Protein AF-A0A5F9CY12-F1 (afdb_monomer_lite)

InterPro domains:
  IPR008794 Proline racemase family [PF05544] (41-135)
  IPR008794 Proline racemase family [PTHR33442] (18-135)

pLDDT: mean 72.3, std 21.11, range [21.38, 96.19]

Foldseek 3Di:
DDDDDDDDDDDDDPDPCPPDPLLAADDLPSVCVVWPAQVPDVCVVVDFFDDPPDPVPRGDFWDWDWPPPLADDQDATETWTAGHGRDTDQFLDPVVQVVSQLVSVVVVRADAVGKHWYAYSNHRHIKIWGQPDWDVPDPSTGDDIDIDD

Sequence (149 aa):
SRMAPWRGSKHLSQSIGLGLDTCTPYQSAEVRTLTPPANADPVKQQFKIHHPDSEDLAFLYGTILTDGKDAYTEDPTTNLCVFADEQVDRSPTGSGVTARVALQYHKGLLGLNQTRAFRSSATGSVFTGSAVRVSDAFSSGLQMCCLGG

Structure (mmCIF, N/CA/C/O backbone):
data_AF-A0A5F9CY12-F1
#
_entry.id   AF-A0A5F9CY12-F1
#
loop_
_atom_site.group_PDB
_atom_site.id
_atom_site.type_symbol
_atom_site.label_atom_id
_atom_site.label_alt_id
_atom_site.label_comp_id
_atom_site.label_asym_id
_atom_site.label_entity_id
_atom_site.label_seq_id
_atom_site.pdbx_PDB_ins_code
_atom_site.Cartn_x
_atom_site.Cartn_y
_atom_site.Cartn_z
_atom_site.occupancy
_atom_site.B_iso_or_equiv
_atom_site.auth_seq_id
_atom_site.auth_comp_id
_atom_site.auth_asym_id
_atom_site.auth_atom_id
_atom_site.pdbx_PDB_model_num
ATOM 1 N N . SER A 1 1 ? 23.747 27.668 -29.664 1.00 39.00 1 SER A N 1
ATOM 2 C CA . SER A 1 1 ? 22.944 27.118 -28.554 1.00 39.00 1 SER A CA 1
ATOM 3 C C . SER A 1 1 ? 21.471 27.332 -28.863 1.00 39.00 1 SER A C 1
ATOM 5 O O . SER A 1 1 ? 21.132 28.445 -29.242 1.00 39.00 1 SER A O 1
ATOM 7 N N . ARG A 1 2 ? 20.654 26.282 -28.668 1.00 36.06 2 ARG A N 1
ATOM 8 C CA . ARG A 1 2 ? 19.174 26.199 -28.720 1.00 36.06 2 ARG A CA 1
ATOM 9 C C . ARG A 1 2 ? 18.453 26.102 -30.076 1.00 36.06 2 ARG A C 1
ATOM 11 O O . ARG A 1 2 ? 18.347 27.082 -30.797 1.00 36.06 2 ARG A O 1
ATOM 18 N N . MET A 1 3 ? 17.827 24.939 -30.287 1.00 21.38 3 MET A N 1
ATOM 19 C CA . MET A 1 3 ? 16.422 24.694 -30.694 1.00 21.38 3 MET A CA 1
ATOM 20 C C . MET A 1 3 ? 16.201 23.163 -30.629 1.00 21.38 3 MET A C 1
ATOM 22 O O . MET A 1 3 ? 17.133 22.432 -30.935 1.00 21.38 3 MET A O 1
ATOM 26 N N . ALA A 1 4 ? 15.081 22.570 -30.204 1.00 23.92 4 ALA A N 1
ATOM 27 C CA . ALA A 1 4 ? 13.715 23.026 -29.924 1.00 23.92 4 ALA A CA 1
ATOM 28 C C . ALA A 1 4 ? 13.016 22.017 -28.967 1.00 23.92 4 ALA A C 1
ATOM 30 O O . ALA A 1 4 ? 13.459 20.870 -28.907 1.00 23.92 4 ALA A O 1
ATOM 31 N N . PRO A 1 5 ? 11.911 22.359 -28.271 1.00 30.47 5 PRO A N 1
ATOM 32 C CA . PRO A 1 5 ? 11.051 21.358 -27.649 1.00 30.47 5 PRO A CA 1
ATOM 33 C C . PRO A 1 5 ? 9.898 20.950 -28.578 1.00 30.47 5 PRO A C 1
ATOM 35 O O . PRO A 1 5 ? 9.177 21.776 -29.140 1.00 30.47 5 PRO A O 1
ATOM 38 N N . TRP A 1 6 ? 9.761 19.636 -28.724 1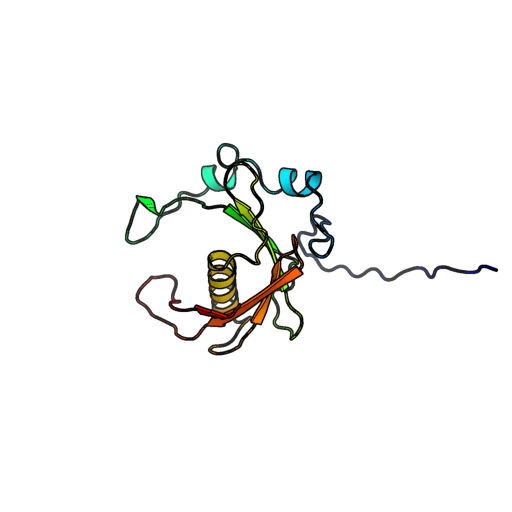.00 24.11 6 TRP A N 1
ATOM 39 C CA . TRP A 1 6 ? 8.773 18.909 -29.512 1.00 24.11 6 TRP A CA 1
ATOM 40 C C . TRP A 1 6 ? 7.367 18.991 -28.890 1.00 24.11 6 TRP A C 1
ATOM 42 O O . TRP A 1 6 ? 7.200 18.883 -27.675 1.00 24.11 6 TRP A O 1
ATOM 52 N N . ARG A 1 7 ? 6.346 19.185 -29.738 1.00 29.41 7 ARG A N 1
ATOM 53 C CA . ARG A 1 7 ? 4.922 19.137 -29.375 1.00 29.41 7 ARG A CA 1
ATOM 54 C C . ARG A 1 7 ? 4.384 17.710 -29.516 1.00 29.41 7 ARG A C 1
ATOM 56 O O . ARG A 1 7 ? 4.371 17.182 -30.618 1.00 29.41 7 ARG A O 1
ATOM 63 N N . GLY A 1 8 ? 3.761 17.232 -28.440 1.00 29.08 8 GLY A N 1
ATOM 64 C CA . GLY A 1 8 ? 2.478 16.530 -28.485 1.00 29.08 8 GLY A CA 1
ATOM 65 C C . GLY A 1 8 ? 2.501 15.004 -28.579 1.00 29.08 8 GLY A C 1
ATOM 66 O O . GLY A 1 8 ? 2.771 14.428 -29.624 1.00 29.08 8 GLY A O 1
ATOM 67 N N . SER A 1 9 ? 1.965 14.358 -27.545 1.00 28.16 9 SER A N 1
ATOM 68 C CA . SER A 1 9 ? 0.917 13.360 -27.765 1.00 28.16 9 SER A CA 1
ATOM 69 C C . SER A 1 9 ? -0.077 13.379 -26.617 1.00 28.16 9 SER A C 1
ATOM 71 O O . SER A 1 9 ? 0.265 13.221 -25.449 1.00 28.16 9 SER A O 1
ATOM 73 N N . LYS A 1 10 ? -1.329 13.634 -26.995 1.00 34.81 10 LYS A N 1
ATOM 74 C CA . LYS A 1 10 ? -2.510 13.436 -26.172 1.00 34.81 10 LYS A CA 1
ATOM 75 C C . LYS A 1 10 ? -2.685 11.927 -26.010 1.00 34.81 10 LYS A C 1
ATOM 77 O O . LYS A 1 10 ? -2.944 11.256 -27.002 1.00 34.81 10 LYS A O 1
ATOM 82 N N . HIS A 1 11 ? -2.607 11.419 -24.788 1.00 27.66 11 HIS A N 1
ATOM 83 C CA . HIS A 1 11 ? -3.256 10.161 -24.446 1.00 27.66 11 HIS A CA 1
ATOM 84 C C . HIS A 1 11 ? -4.257 10.424 -23.331 1.00 27.66 11 HIS A C 1
ATOM 86 O O . HIS A 1 11 ? -3.898 10.717 -22.195 1.00 27.66 11 HIS A O 1
ATOM 92 N N . LEU A 1 12 ? -5.533 10.354 -23.714 1.00 33.41 12 LEU A N 1
ATOM 93 C CA . LEU A 1 12 ? -6.617 10.080 -22.791 1.00 33.41 12 LEU A CA 1
ATOM 94 C C . LEU A 1 12 ? -6.344 8.715 -22.156 1.00 33.41 12 LEU A C 1
ATOM 96 O O . LEU A 1 12 ? -6.411 7.694 -22.834 1.00 33.41 12 LEU A O 1
ATOM 100 N N . SER A 1 13 ? -6.074 8.714 -20.860 1.00 29.61 13 SER A N 1
ATOM 101 C CA . SER A 1 13 ? -6.454 7.611 -19.993 1.00 29.61 13 SER A CA 1
ATOM 102 C C . SER A 1 13 ? -7.291 8.234 -18.890 1.00 29.61 13 SER A C 1
ATOM 104 O O . SER A 1 13 ? -6.825 9.127 -18.183 1.00 29.61 13 SER A O 1
ATOM 106 N N . GLN A 1 14 ? -8.563 7.854 -18.827 1.00 27.31 14 GLN A N 1
ATOM 107 C CA . GLN A 1 14 ? -9.465 8.230 -17.747 1.00 27.31 14 GLN A CA 1
ATOM 108 C C . GLN A 1 14 ? -9.027 7.490 -16.479 1.00 27.31 14 GLN A C 1
ATOM 110 O O . GLN A 1 14 ? -9.590 6.471 -16.101 1.00 27.31 14 GLN A O 1
ATOM 115 N N . SER A 1 15 ? -7.989 7.996 -15.829 1.00 30.34 15 SER A N 1
ATOM 116 C CA . SER A 1 15 ? -7.800 7.846 -14.395 1.00 30.34 15 SER A CA 1
ATOM 117 C C . SER A 1 15 ? -8.425 9.074 -13.738 1.00 30.34 15 SER A C 1
ATOM 119 O O . SER A 1 15 ? -8.470 10.149 -14.339 1.00 30.34 15 SER A O 1
ATOM 121 N N . ILE A 1 16 ? -8.947 8.942 -12.520 1.00 33.41 16 ILE A N 1
ATOM 122 C CA . ILE A 1 16 ? -9.309 10.100 -11.693 1.00 33.41 16 ILE A CA 1
ATOM 123 C C . ILE A 1 16 ? -7.982 10.786 -11.336 1.00 33.41 16 ILE A C 1
ATOM 125 O O . ILE A 1 16 ? -7.363 10.522 -10.311 1.00 33.41 16 ILE A O 1
ATOM 129 N N . GLY A 1 17 ? -7.471 11.561 -12.290 1.00 34.00 17 GLY A N 1
ATOM 130 C CA . GLY A 1 17 ? -6.186 12.224 -12.251 1.00 34.00 17 GLY A CA 1
ATOM 131 C C . GLY A 1 17 ? -6.312 13.474 -11.410 1.00 34.00 17 GLY A C 1
ATOM 132 O O . GLY A 1 17 ? -6.587 14.547 -11.935 1.00 34.00 17 GLY A O 1
ATOM 133 N N . LEU A 1 18 ? -6.073 13.335 -10.108 1.00 42.94 18 LEU A N 1
ATOM 134 C CA . LEU A 1 18 ? -5.893 14.476 -9.211 1.00 42.94 18 LEU A CA 1
ATOM 135 C C . LEU A 1 18 ? -4.565 15.217 -9.456 1.00 42.94 18 LEU A C 1
ATOM 137 O O . LEU A 1 18 ? -4.263 16.166 -8.749 1.00 42.94 18 LEU A O 1
ATOM 141 N N . GLY A 1 19 ? -3.773 14.816 -10.458 1.00 41.16 19 GLY A N 1
ATOM 142 C CA . GLY A 1 19 ? -2.568 15.536 -10.873 1.00 41.16 19 GLY A CA 1
ATOM 143 C C . GLY A 1 19 ? -1.395 15.458 -9.893 1.00 41.16 19 GLY A C 1
ATOM 144 O O . GLY A 1 19 ? -0.379 16.089 -10.161 1.00 41.16 19 GLY A O 1
ATOM 145 N N . LEU A 1 20 ? -1.497 14.681 -8.806 1.00 47.22 20 LEU A N 1
ATOM 146 C CA . LEU A 1 20 ? -0.387 14.496 -7.874 1.00 47.22 20 LEU A CA 1
ATOM 147 C C . LEU A 1 20 ? 0.632 13.507 -8.424 1.00 47.22 20 LEU A C 1
ATOM 149 O O . LEU A 1 20 ? 0.334 12.334 -8.660 1.00 47.22 20 LEU A O 1
ATOM 153 N N . ASP A 1 21 ? 1.867 13.975 -8.532 1.00 51.19 21 ASP A N 1
ATOM 154 C CA . ASP A 1 21 ? 3.016 13.108 -8.710 1.00 51.19 21 ASP A CA 1
ATOM 155 C C . ASP A 1 21 ? 3.479 12.580 -7.344 1.00 51.19 21 ASP A C 1
ATOM 157 O O . ASP A 1 21 ? 4.360 13.146 -6.695 1.00 51.19 21 ASP A O 1
ATOM 161 N N . THR A 1 22 ? 2.902 11.460 -6.900 1.00 52.28 22 THR A N 1
ATOM 162 C CA . THR A 1 22 ? 3.354 10.771 -5.678 1.00 52.28 22 THR A CA 1
ATOM 163 C C . THR A 1 22 ? 4.784 10.223 -5.793 1.00 52.28 22 THR A C 1
ATOM 165 O O . THR A 1 22 ? 5.335 9.765 -4.792 1.00 52.28 22 THR A O 1
ATOM 168 N N . CYS A 1 23 ? 5.400 10.237 -6.984 1.00 48.84 23 CYS A N 1
ATOM 169 C CA . CYS A 1 23 ? 6.809 9.894 -7.175 1.00 48.84 23 CYS A CA 1
ATOM 170 C C . CYS A 1 23 ? 7.756 11.067 -6.854 1.00 48.84 23 CYS A C 1
ATOM 172 O O . CYS A 1 23 ? 8.963 10.839 -6.748 1.00 48.84 23 CYS A O 1
ATOM 174 N N . THR A 1 24 ? 7.245 12.289 -6.650 1.00 52.09 24 THR A N 1
ATOM 175 C CA . THR A 1 24 ? 8.023 13.410 -6.093 1.00 52.09 24 THR A CA 1
ATOM 176 C C . THR A 1 24 ? 7.965 13.424 -4.561 1.00 52.09 24 THR A C 1
ATOM 178 O O . THR A 1 24 ? 6.957 13.014 -3.982 1.00 52.09 24 THR A O 1
ATOM 181 N N . PRO A 1 25 ? 9.036 13.865 -3.868 1.00 51.88 25 PRO A N 1
ATOM 182 C CA . PRO A 1 25 ? 9.029 13.941 -2.412 1.00 51.88 25 PRO A CA 1
ATOM 183 C C . PRO A 1 25 ? 7.932 14.899 -1.930 1.00 51.88 25 PRO A C 1
ATOM 185 O O . PRO A 1 25 ? 7.877 16.050 -2.356 1.00 51.88 25 PRO A O 1
ATOM 188 N N . TYR A 1 26 ? 7.079 14.367 -1.049 1.00 53.28 26 TYR A N 1
ATOM 189 C CA . TYR A 1 26 ? 6.005 15.008 -0.280 1.00 53.28 26 TYR A CA 1
ATOM 190 C C . TYR A 1 26 ? 5.828 16.528 -0.482 1.00 53.28 26 TYR A 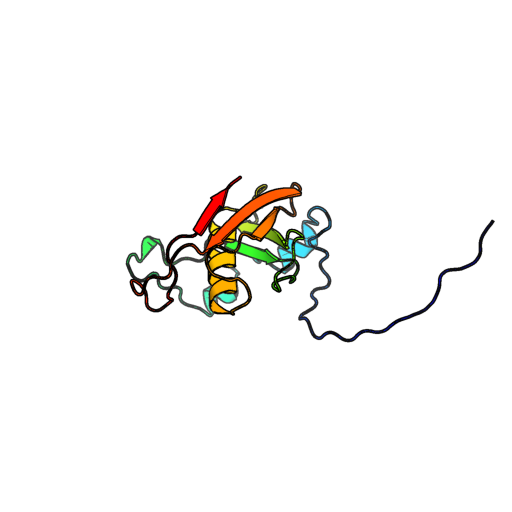C 1
ATOM 192 O O . TYR A 1 26 ? 6.583 17.334 0.067 1.00 53.28 26 TYR A O 1
ATOM 200 N N . GLN A 1 27 ? 4.754 16.920 -1.178 1.00 55.59 27 GLN A N 1
ATOM 201 C CA . GLN A 1 27 ? 4.224 18.286 -1.144 1.00 55.59 27 GLN A CA 1
ATOM 202 C C . GLN A 1 27 ? 3.063 18.369 -0.145 1.00 55.59 27 GLN A C 1
ATOM 204 O O . GLN A 1 27 ? 1.952 17.908 -0.401 1.00 55.59 27 GLN A O 1
ATOM 209 N N . SER A 1 28 ? 3.327 18.965 1.019 1.00 55.59 28 SER A N 1
ATOM 210 C CA . SER A 1 28 ? 2.396 19.007 2.157 1.00 55.59 28 SER A CA 1
ATOM 211 C C . SER A 1 28 ? 1.058 19.690 1.871 1.00 55.59 28 SER A C 1
ATOM 213 O O . SER A 1 28 ? 0.060 19.360 2.506 1.00 55.59 28 SER A O 1
ATOM 215 N N . ALA A 1 29 ? 1.012 20.638 0.934 1.00 54.72 29 ALA A N 1
ATOM 216 C CA . ALA A 1 29 ? -0.200 21.398 0.644 1.00 54.72 29 ALA A CA 1
ATOM 217 C C . ALA A 1 29 ? -1.261 20.566 -0.098 1.00 54.72 29 ALA A C 1
ATOM 219 O O . ALA A 1 29 ? -2.432 20.614 0.267 1.00 54.72 29 ALA A O 1
ATOM 220 N N . GLU A 1 30 ? -0.864 19.773 -1.096 1.00 60.59 30 GLU A N 1
ATOM 221 C CA . GLU A 1 30 ? -1.798 18.992 -1.922 1.00 60.59 30 GLU A CA 1
ATOM 222 C C . GLU A 1 30 ? -2.313 17.748 -1.187 1.00 60.59 30 GLU A C 1
ATOM 224 O O . GLU A 1 30 ? -3.491 17.403 -1.274 1.00 60.59 30 GLU A O 1
ATOM 229 N N . VAL A 1 31 ? -1.456 17.112 -0.381 1.00 62.75 31 VAL A N 1
ATOM 230 C CA . VAL A 1 31 ? -1.818 15.932 0.421 1.00 62.75 31 VAL A CA 1
ATOM 231 C C . VAL A 1 31 ? -2.916 16.254 1.445 1.00 62.75 31 VAL A C 1
ATOM 233 O O . VAL A 1 31 ? -3.810 15.434 1.660 1.00 62.75 31 VAL A O 1
ATOM 236 N N . ARG A 1 32 ? -2.897 17.464 2.021 1.00 60.38 32 ARG A N 1
ATOM 237 C CA . ARG A 1 32 ? -3.912 17.956 2.972 1.00 60.38 32 ARG A CA 1
ATOM 238 C C . ARG A 1 32 ? -5.290 18.127 2.352 1.00 60.38 32 ARG A C 1
ATOM 240 O O . ARG A 1 32 ? -6.293 17.850 2.996 1.00 60.38 32 ARG A O 1
ATOM 247 N N . THR A 1 33 ? -5.355 18.569 1.098 1.00 61.25 33 THR A N 1
ATOM 248 C CA . THR A 1 33 ? -6.636 18.705 0.391 1.00 61.25 33 THR A CA 1
ATOM 249 C C . THR A 1 33 ? -7.284 17.345 0.136 1.00 61.25 33 THR A C 1
ATOM 251 O O . THR A 1 33 ? -8.507 17.240 0.134 1.00 61.25 33 THR A O 1
ATOM 254 N N . LEU A 1 34 ? -6.474 16.302 -0.058 1.00 62.75 34 LEU A N 1
ATOM 255 C CA . LEU A 1 34 ? -6.951 14.950 -0.357 1.00 62.75 34 LEU A CA 1
ATOM 256 C C . LEU A 1 34 ? -7.188 14.089 0.881 1.00 62.75 34 LEU A C 1
ATOM 258 O O . LEU A 1 34 ? -7.958 13.134 0.814 1.00 62.75 34 LEU A O 1
ATOM 262 N N . THR A 1 35 ? -6.534 14.424 1.992 1.00 66.25 35 THR A N 1
ATOM 263 C CA . THR A 1 35 ? -6.672 13.713 3.261 1.00 66.25 35 THR A CA 1
ATOM 264 C C . THR A 1 35 ? -7.177 14.677 4.329 1.00 66.25 35 THR A C 1
ATOM 266 O O . THR A 1 35 ? -6.377 15.188 5.116 1.00 66.25 35 THR A O 1
ATOM 269 N N . PRO A 1 36 ? -8.488 14.985 4.341 1.00 62.88 36 PRO A N 1
ATOM 270 C CA . PRO A 1 36 ? -9.065 15.818 5.385 1.00 62.88 36 PRO A CA 1
ATOM 271 C C . PRO A 1 36 ? -8.818 15.192 6.767 1.00 62.88 36 PRO A C 1
ATOM 273 O O . PRO A 1 36 ? -8.717 13.966 6.883 1.00 62.88 36 PRO A O 1
ATOM 276 N N . PRO A 1 37 ? -8.730 16.014 7.827 1.00 64.31 37 PRO A N 1
ATOM 277 C CA . PRO A 1 37 ? -8.522 15.511 9.176 1.00 64.31 37 PRO A CA 1
ATOM 278 C C . PRO A 1 37 ? -9.631 14.526 9.551 1.00 64.31 37 PRO A C 1
ATOM 280 O O . PRO A 1 37 ? -10.772 14.639 9.100 1.00 64.31 37 PRO A O 1
ATOM 283 N N . ALA A 1 38 ? -9.294 13.554 10.398 1.00 63.34 38 ALA A N 1
ATOM 284 C CA . ALA A 1 38 ? -10.132 12.391 10.682 1.00 63.34 38 ALA A CA 1
ATOM 285 C C . ALA A 1 38 ? -11.580 12.718 11.104 1.00 63.34 38 ALA A C 1
ATOM 287 O O . ALA A 1 38 ? -12.472 11.902 10.889 1.00 63.34 38 ALA A O 1
ATOM 288 N N . ASN A 1 39 ? -11.815 13.882 11.712 1.00 61.00 39 ASN A N 1
ATOM 289 C CA . ASN A 1 39 ? -13.125 14.377 12.145 1.00 61.00 39 ASN A CA 1
ATOM 290 C C . ASN A 1 39 ? -13.949 15.051 11.028 1.00 61.00 39 ASN A C 1
ATOM 292 O O . ASN A 1 39 ? -15.173 15.118 11.130 1.00 61.00 39 ASN A O 1
ATOM 296 N N . ALA A 1 40 ? -13.295 15.545 9.978 1.00 63.69 40 ALA A N 1
ATOM 297 C CA . ALA A 1 40 ? -13.908 16.199 8.826 1.00 63.69 40 ALA A CA 1
ATOM 298 C C . ALA A 1 40 ? -13.923 15.304 7.577 1.00 63.69 40 ALA A C 1
ATOM 300 O O . ALA A 1 40 ? -14.340 15.753 6.511 1.00 63.69 40 ALA A O 1
ATOM 301 N N . ASP A 1 41 ? -13.462 14.058 7.695 1.00 66.38 41 ASP A N 1
ATOM 302 C CA . ASP A 1 41 ? -13.392 13.124 6.582 1.00 66.38 41 ASP A CA 1
ATOM 303 C C . ASP A 1 41 ? -14.804 12.679 6.143 1.00 66.38 41 ASP A C 1
ATOM 305 O O . ASP A 1 41 ? -15.490 11.961 6.888 1.00 66.38 41 ASP A O 1
ATOM 309 N N . PRO A 1 42 ? -15.262 13.075 4.937 1.00 66.31 42 PRO A N 1
ATOM 310 C CA . PRO A 1 42 ? -16.585 12.716 4.440 1.00 66.31 42 PRO A CA 1
ATOM 311 C C . PRO A 1 42 ? -16.745 11.201 4.264 1.00 66.31 42 PRO A C 1
ATOM 313 O O . PRO A 1 42 ? -17.866 10.702 4.351 1.00 66.31 42 PRO A O 1
ATOM 316 N N . VAL A 1 43 ? -15.651 10.449 4.087 1.00 69.69 43 VAL A N 1
ATOM 317 C CA . VAL A 1 43 ? -15.689 8.984 3.991 1.00 69.69 43 VAL A CA 1
ATOM 318 C C . VAL A 1 43 ? -16.128 8.378 5.322 1.00 69.69 43 VAL A C 1
ATOM 320 O O . VAL A 1 43 ? -16.999 7.509 5.334 1.00 69.69 43 VAL A O 1
ATOM 323 N N . LYS A 1 44 ? -15.615 8.875 6.457 1.00 66.56 44 LYS A N 1
ATOM 324 C CA . LYS A 1 44 ? -16.039 8.395 7.785 1.00 66.56 44 LYS A CA 1
ATOM 325 C C . LYS A 1 44 ? -17.498 8.732 8.092 1.00 66.56 44 LYS A C 1
ATOM 327 O O . LYS A 1 44 ? -18.157 7.983 8.805 1.00 66.56 44 LYS A O 1
ATOM 332 N N . GLN A 1 45 ? -18.008 9.845 7.562 1.00 69.31 45 GLN A N 1
ATOM 333 C CA . GLN A 1 45 ? -19.411 10.238 7.742 1.00 69.31 45 GLN A CA 1
ATOM 334 C C . GLN A 1 45 ? -20.370 9.404 6.883 1.00 69.31 45 GLN A C 1
ATOM 336 O O . GLN A 1 45 ? -21.515 9.188 7.274 1.00 69.31 45 GLN A O 1
ATOM 341 N N . GLN A 1 46 ? -19.912 8.931 5.72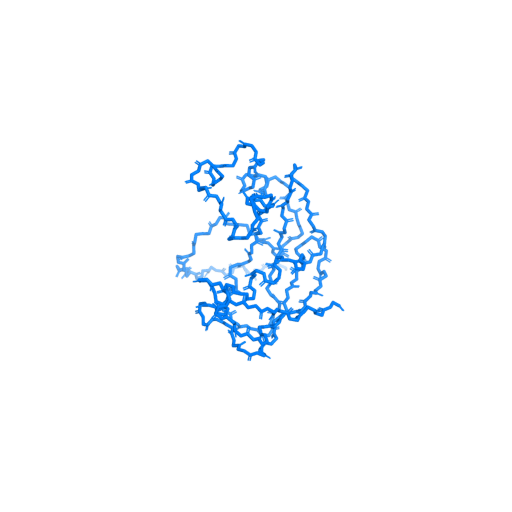1 1.00 73.25 46 GLN A N 1
ATOM 342 C CA . GLN A 1 46 ? -20.731 8.171 4.775 1.00 73.25 46 GLN A CA 1
ATOM 343 C C . GLN A 1 46 ? -20.684 6.657 5.004 1.00 73.25 46 GLN A C 1
A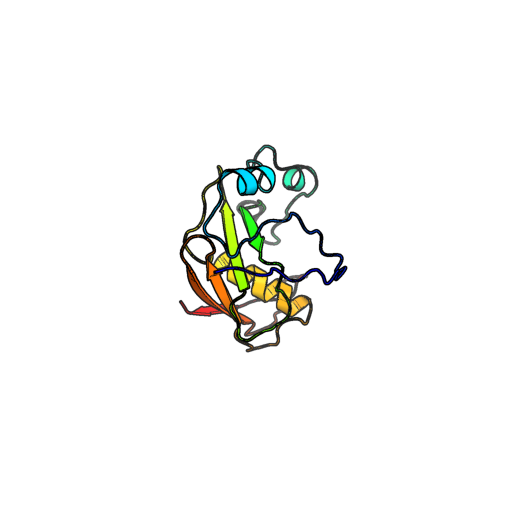TOM 345 O O . GLN A 1 46 ? -21.657 5.970 4.697 1.00 73.25 46 GLN A O 1
ATOM 350 N N . PHE A 1 47 ? -19.585 6.127 5.550 1.00 73.31 47 PHE A N 1
ATOM 351 C CA . PHE A 1 47 ? -19.379 4.689 5.704 1.00 73.31 47 PHE A CA 1
ATOM 352 C C . PHE A 1 47 ? -19.140 4.309 7.162 1.00 73.31 47 PHE A C 1
ATOM 354 O O . PHE A 1 47 ? -18.111 4.635 7.754 1.00 73.31 47 PHE A O 1
ATOM 361 N N . LYS A 1 48 ? -20.079 3.545 7.730 1.00 76.12 48 LYS A N 1
ATOM 362 C CA . LYS A 1 48 ? -19.882 2.917 9.036 1.00 76.12 48 LYS A CA 1
ATOM 363 C C . LYS A 1 48 ? -18.961 1.711 8.870 1.00 76.12 48 LYS A C 1
ATOM 365 O O . LYS A 1 48 ? -19.329 0.721 8.241 1.00 76.12 48 LYS A O 1
ATOM 370 N N . ILE A 1 49 ? -17.750 1.819 9.405 1.00 77.81 49 ILE A N 1
ATOM 371 C CA . ILE A 1 49 ? -16.773 0.730 9.396 1.00 77.81 49 ILE A CA 1
ATOM 372 C C . ILE A 1 49 ? -17.161 -0.258 10.491 1.00 77.81 49 ILE A C 1
ATOM 374 O O . ILE A 1 49 ? -17.507 0.137 11.600 1.00 77.81 49 ILE A O 1
ATOM 378 N N . HIS A 1 50 ? -17.112 -1.542 10.159 1.00 79.50 50 HIS A N 1
ATOM 379 C CA . HIS A 1 50 ? -17.342 -2.641 11.083 1.00 79.50 50 HIS A CA 1
ATOM 380 C C . HIS A 1 50 ? -16.168 -3.603 10.970 1.00 79.50 50 HIS A C 1
ATOM 382 O O . HIS A 1 50 ? -15.831 -4.036 9.869 1.00 79.50 50 HIS A O 1
ATOM 388 N N . HIS A 1 51 ? -15.551 -3.932 12.101 1.00 78.44 51 HIS A N 1
ATOM 389 C CA . HIS A 1 51 ? -14.597 -5.028 12.167 1.00 78.44 51 HIS A CA 1
ATOM 390 C C . HIS A 1 51 ? -15.333 -6.270 12.700 1.00 78.44 51 HIS A C 1
ATOM 392 O O . HIS A 1 51 ? -16.044 -6.155 13.699 1.00 78.44 51 HIS A O 1
ATOM 398 N N . PRO A 1 52 ? -15.198 -7.437 12.048 1.00 76.00 52 PRO A N 1
ATOM 399 C CA . PRO A 1 52 ? -16.020 -8.622 12.321 1.00 76.00 52 PRO A CA 1
ATOM 400 C C . PRO A 1 52 ? -15.916 -9.140 13.762 1.00 76.00 52 PRO A C 1
ATOM 402 O O . PRO A 1 52 ? -16.912 -9.613 14.299 1.00 76.00 52 PRO A O 1
ATOM 405 N N . ASP A 1 53 ? -14.748 -8.991 14.396 1.00 76.69 53 ASP A N 1
ATOM 406 C CA . ASP A 1 53 ? -14.482 -9.592 15.714 1.00 76.69 53 ASP A CA 1
ATOM 407 C C . ASP A 1 53 ? -14.334 -8.588 16.868 1.00 76.69 53 ASP A C 1
ATOM 409 O O . ASP A 1 53 ? -14.244 -8.989 18.026 1.00 76.69 53 ASP A O 1
ATOM 413 N N . SER A 1 54 ? -14.225 -7.287 16.583 1.00 78.69 54 SER A N 1
ATOM 414 C CA . SER A 1 54 ? -13.865 -6.297 17.608 1.00 78.69 54 SER A CA 1
ATOM 415 C C . SER A 1 54 ? -14.313 -4.896 17.220 1.00 78.69 54 SER A C 1
ATOM 417 O O . SER A 1 54 ? -13.778 -4.306 16.287 1.00 78.69 54 SER A O 1
ATOM 419 N N . GLU A 1 55 ? -15.261 -4.329 17.963 1.00 80.19 55 GLU A N 1
ATOM 420 C CA . GLU A 1 55 ? -15.731 -2.957 17.728 1.00 80.19 55 GLU A CA 1
ATOM 421 C C . GLU A 1 55 ? -14.624 -1.909 17.928 1.00 80.19 55 GLU A C 1
ATOM 423 O O . GLU A 1 55 ? -14.611 -0.895 17.234 1.00 80.19 55 GLU A O 1
ATOM 428 N N . ASP A 1 56 ? -13.633 -2.188 18.778 1.00 78.25 56 ASP A N 1
ATOM 429 C CA . ASP A 1 56 ? -12.498 -1.291 19.030 1.00 78.25 56 ASP A CA 1
ATOM 430 C C . ASP A 1 56 ? -11.576 -1.129 17.810 1.00 78.25 56 ASP A C 1
ATOM 432 O O . ASP A 1 56 ? -10.831 -0.155 17.720 1.00 78.25 56 ASP A O 1
ATOM 436 N N . LEU A 1 57 ? -11.632 -2.058 16.848 1.00 77.56 57 LEU A N 1
ATOM 437 C CA . LEU A 1 57 ? -10.896 -1.993 15.579 1.00 77.56 57 LEU A CA 1
ATOM 438 C C . LEU A 1 57 ? -11.736 -1.406 14.433 1.00 77.56 57 LEU A C 1
ATOM 440 O O . LEU A 1 57 ? -11.251 -1.274 13.308 1.00 77.56 57 LEU A O 1
ATOM 444 N N . ALA A 1 58 ? -12.993 -1.040 14.693 1.00 79.00 58 ALA A N 1
ATOM 445 C CA . ALA A 1 58 ? -13.942 -0.556 13.696 1.00 79.00 58 ALA A CA 1
ATOM 446 C C . ALA A 1 58 ? -13.772 0.948 13.398 1.00 79.00 58 ALA A C 1
ATOM 448 O O . ALA A 1 58 ? -14.721 1.730 13.458 1.00 79.00 58 ALA A O 1
ATOM 449 N N . PHE A 1 59 ? -12.552 1.375 13.065 1.00 75.00 59 PHE A N 1
ATOM 450 C CA . PHE A 1 59 ? -12.246 2.768 12.742 1.00 75.00 59 PHE A CA 1
ATOM 451 C C . PHE A 1 59 ? -11.320 2.899 11.530 1.00 75.00 59 PHE A C 1
ATOM 453 O O . PHE A 1 59 ? -10.504 2.029 11.231 1.00 75.00 59 PHE A O 1
ATOM 460 N N . LEU A 1 60 ? -11.420 4.032 10.828 1.00 77.75 60 LEU A N 1
ATOM 461 C CA . LEU A 1 60 ? -10.487 4.368 9.753 1.00 77.75 60 LEU A CA 1
ATOM 462 C C . LEU A 1 60 ? -9.179 4.878 10.365 1.00 77.75 60 LEU A C 1
ATOM 464 O O . LEU A 1 60 ? -9.154 5.988 10.909 1.00 77.75 60 LEU A O 1
ATOM 468 N N . TYR A 1 61 ? -8.125 4.065 10.271 1.00 79.88 61 TYR A N 1
ATOM 469 C CA . TYR A 1 61 ? -6.779 4.381 10.762 1.00 79.88 61 TYR A CA 1
ATOM 470 C C . TYR A 1 61 ? -6.142 5.567 10.023 1.00 79.88 61 TYR A C 1
ATOM 472 O O . TYR A 1 61 ? -5.583 6.471 10.645 1.00 79.88 61 TYR A O 1
ATOM 480 N N . GLY A 1 62 ? -6.252 5.576 8.696 1.00 83.62 62 GLY A N 1
ATOM 481 C CA . GLY A 1 62 ? -5.643 6.577 7.832 1.00 83.62 62 GLY A CA 1
ATOM 482 C C . GLY A 1 62 ? -5.948 6.310 6.363 1.00 83.62 62 GLY A C 1
ATOM 483 O O . GLY A 1 62 ? -6.682 5.377 6.028 1.00 83.62 62 GLY A O 1
ATOM 484 N N . THR A 1 63 ? -5.349 7.117 5.499 1.00 85.94 63 THR A N 1
ATOM 485 C CA . THR A 1 63 ? -5.534 7.090 4.050 1.00 85.94 63 THR A CA 1
ATOM 486 C C . THR A 1 63 ? -4.197 6.827 3.377 1.00 85.94 63 THR A C 1
ATOM 488 O O . THR A 1 63 ? -3.185 7.445 3.704 1.00 85.94 63 THR A O 1
ATOM 491 N N . ILE A 1 64 ? -4.185 5.905 2.417 1.00 87.31 64 ILE A N 1
ATOM 492 C CA . ILE A 1 64 ? -2.999 5.607 1.614 1.00 87.31 64 ILE A CA 1
ATOM 493 C C . ILE A 1 64 ? -3.200 6.210 0.233 1.00 87.31 64 ILE A C 1
ATOM 495 O O . ILE A 1 64 ? -4.071 5.771 -0.520 1.00 87.31 64 ILE A O 1
ATOM 499 N N . LEU A 1 65 ? -2.366 7.186 -0.115 1.00 88.56 65 LEU A N 1
ATOM 500 C CA . LEU A 1 65 ? -2.257 7.672 -1.484 1.00 88.56 65 LEU A CA 1
ATOM 501 C C . LEU A 1 65 ? -1.307 6.757 -2.261 1.00 88.56 65 LEU A C 1
ATOM 503 O O . LEU A 1 65 ? -0.262 6.340 -1.751 1.00 88.56 65 LEU A O 1
ATOM 507 N N . THR A 1 66 ? -1.690 6.430 -3.493 1.00 88.88 66 THR A N 1
ATOM 508 C CA . THR A 1 66 ? -0.934 5.532 -4.373 1.00 88.88 66 THR A CA 1
ATOM 509 C C . THR A 1 66 ? -0.689 6.197 -5.720 1.00 88.88 66 THR A C 1
ATOM 511 O O . THR A 1 66 ? -1.431 7.092 -6.120 1.00 88.88 66 THR A O 1
ATOM 514 N N . ASP A 1 67 ? 0.321 5.721 -6.443 1.00 88.38 67 ASP A N 1
ATOM 515 C CA . ASP A 1 67 ? 0.651 6.185 -7.798 1.00 88.38 67 ASP A CA 1
ATOM 516 C C . ASP A 1 67 ? -0.298 5.653 -8.889 1.00 88.38 67 ASP A C 1
ATOM 518 O O . ASP A 1 67 ? -0.058 5.862 -10.079 1.00 88.38 67 ASP A O 1
ATOM 522 N N . GLY A 1 68 ? -1.352 4.921 -8.510 1.00 88.06 68 GLY A N 1
ATOM 523 C CA . GLY A 1 68 ? -2.297 4.296 -9.435 1.00 88.06 68 GLY A CA 1
ATOM 524 C C . GLY A 1 68 ? -1.708 3.158 -10.278 1.00 88.06 68 GLY A C 1
ATOM 525 O O . GLY A 1 68 ? -2.421 2.575 -11.096 1.00 88.06 68 GLY A O 1
ATOM 526 N N . LYS A 1 69 ? -0.432 2.794 -10.087 1.00 89.44 69 LYS A N 1
ATOM 527 C CA . LYS A 1 69 ? 0.219 1.682 -10.791 1.00 89.44 69 LYS A CA 1
ATOM 528 C C . LYS A 1 69 ? -0.139 0.364 -10.115 1.00 89.44 69 LYS A C 1
ATOM 530 O O . LYS A 1 69 ? 0.718 -0.290 -9.539 1.00 89.44 69 LYS A O 1
ATOM 535 N N . ASP A 1 70 ? -1.413 -0.015 -10.148 1.00 86.25 70 ASP A N 1
ATOM 536 C CA . ASP A 1 70 ? -1.894 -1.238 -9.491 1.00 86.25 70 ASP A CA 1
ATOM 537 C C . ASP A 1 70 ? -1.678 -2.506 -10.326 1.00 86.25 70 ASP A C 1
ATOM 539 O O . ASP A 1 70 ? -1.614 -3.597 -9.761 1.00 86.25 70 ASP A O 1
ATOM 543 N N . ALA A 1 71 ? -1.512 -2.397 -11.647 1.00 90.44 71 ALA A N 1
ATOM 544 C CA . ALA A 1 71 ? -1.091 -3.529 -12.471 1.00 90.44 71 ALA A CA 1
ATOM 545 C C . ALA A 1 71 ? 0.307 -3.998 -12.043 1.00 90.44 71 ALA A C 1
ATOM 547 O O . ALA A 1 71 ? 1.142 -3.175 -11.663 1.00 90.44 71 ALA A O 1
ATOM 548 N N . TYR A 1 72 ? 0.550 -5.308 -12.057 1.00 92.94 72 TYR A N 1
ATOM 549 C CA . TYR A 1 72 ? 1.847 -5.847 -11.661 1.00 92.94 72 TYR A CA 1
ATOM 550 C C . TYR A 1 72 ? 2.959 -5.433 -12.631 1.00 92.94 72 TYR A C 1
ATOM 552 O O . TYR A 1 72 ? 2.822 -5.574 -13.846 1.00 92.94 72 TYR A O 1
ATOM 560 N N . THR A 1 73 ? 4.072 -4.977 -12.060 1.00 93.94 73 THR A N 1
ATOM 561 C CA . THR A 1 73 ? 5.348 -4.695 -12.723 1.00 93.94 73 THR A CA 1
ATOM 562 C C . THR A 1 73 ? 6.485 -5.041 -11.766 1.00 93.94 73 THR A C 1
ATOM 564 O O . THR A 1 73 ? 6.284 -5.027 -10.552 1.00 93.94 73 THR A O 1
ATOM 567 N N . GLU A 1 74 ? 7.686 -5.265 -12.298 1.00 93.00 74 GLU A N 1
ATOM 568 C CA . GLU A 1 74 ? 8.906 -5.398 -11.482 1.00 93.00 74 GLU A CA 1
ATOM 569 C C . GLU A 1 74 ? 9.255 -4.088 -10.749 1.00 93.00 74 GLU A C 1
ATOM 571 O O . GLU A 1 74 ? 9.876 -4.100 -9.685 1.00 93.00 74 GLU A O 1
ATOM 576 N N . ASP A 1 75 ? 8.819 -2.944 -11.288 1.00 94.38 75 ASP A N 1
ATOM 577 C CA . ASP A 1 75 ? 9.005 -1.648 -10.643 1.00 94.38 75 ASP A CA 1
ATOM 578 C C . ASP A 1 75 ? 8.160 -1.521 -9.360 1.00 94.38 75 ASP A C 1
ATOM 580 O O . ASP A 1 75 ? 6.974 -1.878 -9.363 1.00 94.38 75 ASP A O 1
ATOM 584 N N . PRO A 1 76 ? 8.712 -0.943 -8.273 1.00 93.69 76 PRO A N 1
ATOM 585 C CA . PRO A 1 76 ? 7.946 -0.676 -7.062 1.00 93.69 76 PRO A CA 1
ATOM 586 C C . PRO A 1 76 ? 6.789 0.303 -7.304 1.00 93.69 76 PRO A C 1
ATOM 588 O O . PRO A 1 76 ? 6.979 1.353 -7.921 1.00 93.69 76 PRO A O 1
ATOM 591 N N . THR A 1 77 ? 5.621 0.013 -6.727 1.00 94.06 77 THR A N 1
ATOM 592 C CA . THR A 1 77 ? 4.508 0.981 -6.622 1.00 94.06 77 THR A CA 1
ATOM 593 C C . THR A 1 77 ? 4.649 1.816 -5.353 1.00 94.06 77 THR A C 1
ATOM 595 O O . THR A 1 77 ? 5.234 1.376 -4.364 1.00 94.06 77 THR A O 1
ATOM 598 N N . THR A 1 78 ? 4.112 3.027 -5.364 1.00 92.12 78 THR A N 1
ATOM 599 C CA . THR A 1 78 ? 4.282 3.996 -4.282 1.00 92.12 78 THR A CA 1
ATOM 600 C C . THR A 1 78 ? 3.141 3.955 -3.267 1.00 92.12 78 THR A C 1
ATOM 602 O O . THR A 1 78 ? 1.971 3.882 -3.642 1.00 92.12 78 THR A O 1
ATOM 605 N N . ASN A 1 79 ? 3.500 4.060 -1.987 1.00 92.00 79 ASN A N 1
ATOM 606 C CA . ASN A 1 79 ? 2.614 4.369 -0.872 1.00 92.00 79 ASN A CA 1
ATOM 607 C C . ASN A 1 79 ? 3.013 5.711 -0.247 1.00 92.00 79 ASN A C 1
ATOM 609 O O . ASN A 1 79 ? 4.187 5.955 0.045 1.00 92.00 79 ASN A O 1
ATOM 613 N N . LEU A 1 80 ? 2.015 6.539 0.043 1.00 89.31 80 LEU A N 1
ATOM 614 C CA . LEU A 1 80 ? 2.103 7.623 1.013 1.00 89.31 80 LEU A CA 1
ATOM 615 C C . LEU A 1 80 ? 0.966 7.439 2.016 1.00 89.31 80 LEU A C 1
ATOM 617 O O . LEU A 1 80 ? -0.193 7.699 1.697 1.00 89.31 80 LEU A O 1
ATOM 621 N N . CYS A 1 81 ? 1.292 6.938 3.205 1.00 88.12 81 CYS A N 1
ATOM 622 C CA . CYS A 1 81 ? 0.312 6.759 4.267 1.00 88.12 81 CYS A CA 1
ATOM 623 C C . CYS A 1 81 ? 0.217 8.037 5.095 1.00 88.12 81 CYS A C 1
ATOM 625 O O . CYS A 1 81 ? 1.216 8.500 5.652 1.00 88.12 81 CYS A O 1
ATOM 627 N N . VAL A 1 82 ? -0.993 8.578 5.170 1.00 85.00 82 VAL A N 1
ATOM 628 C CA . VAL A 1 82 ? -1.355 9.702 6.024 1.00 85.00 82 VAL A CA 1
ATOM 629 C C . VAL A 1 82 ? -2.305 9.180 7.092 1.00 85.00 82 VAL A C 1
ATOM 631 O O . VAL A 1 82 ? -3.309 8.544 6.779 1.00 85.00 82 VAL A O 1
ATOM 634 N N . PHE A 1 83 ? -1.995 9.418 8.358 1.00 80.44 83 PHE A N 1
ATOM 635 C CA . PHE A 1 83 ? -2.763 8.899 9.485 1.00 80.44 83 PHE A CA 1
ATOM 636 C C . PHE A 1 83 ? -2.849 9.927 10.614 1.00 80.44 83 PHE A C 1
ATOM 638 O O . PHE A 1 83 ? -2.056 10.866 10.678 1.00 80.44 83 PHE A O 1
ATOM 645 N N . ALA A 1 84 ? -3.813 9.732 11.519 1.00 73.69 84 ALA A N 1
ATOM 646 C CA . ALA A 1 84 ? -4.099 10.672 12.608 1.00 73.69 84 ALA A CA 1
ATOM 647 C C . ALA A 1 84 ? -4.241 12.133 12.102 1.00 73.69 84 ALA A C 1
ATOM 649 O O . ALA A 1 84 ? -4.723 12.354 10.990 1.00 73.69 84 ALA A O 1
ATOM 650 N N . ASP A 1 85 ? -3.846 13.118 12.915 1.00 71.19 85 ASP A N 1
ATOM 651 C CA . ASP A 1 85 ? -3.825 14.551 12.580 1.00 71.19 85 ASP A CA 1
ATOM 652 C C . ASP A 1 85 ? -2.728 14.884 11.544 1.00 71.19 85 ASP A C 1
ATOM 654 O O . ASP A 1 85 ? -1.750 15.566 11.845 1.00 71.19 85 ASP A O 1
ATOM 658 N N . GLU A 1 86 ? -2.880 14.377 10.316 1.00 72.88 86 GLU A N 1
ATOM 659 C CA . GLU A 1 86 ? -2.007 14.639 9.156 1.00 72.88 86 GLU A CA 1
ATOM 660 C C . GLU A 1 86 ? -0.558 14.131 9.294 1.00 72.88 86 GLU A C 1
ATOM 662 O O . GLU A 1 86 ? 0.364 14.646 8.652 1.00 72.88 86 GLU A O 1
ATOM 667 N N . GLN A 1 87 ? -0.322 13.108 10.117 1.00 80.25 87 GLN A N 1
ATOM 668 C CA . GLN A 1 87 ? 0.999 12.495 10.217 1.00 80.25 87 GLN A CA 1
ATOM 669 C C . GLN A 1 87 ? 1.288 11.637 8.989 1.00 80.25 87 GLN A C 1
ATOM 671 O O . GLN A 1 87 ? 0.422 10.925 8.489 1.00 80.25 87 GLN A O 1
ATOM 676 N N . VAL A 1 88 ? 2.533 11.685 8.518 1.00 83.88 88 VAL A N 1
ATOM 677 C CA . VAL A 1 88 ? 2.998 10.904 7.370 1.00 83.88 88 VAL A CA 1
ATOM 678 C C . VAL A 1 88 ? 3.890 9.771 7.852 1.00 83.88 88 VAL A C 1
ATOM 680 O O . VAL A 1 88 ? 4.887 10.009 8.540 1.00 83.88 88 VAL A O 1
ATOM 683 N N . ASP A 1 89 ? 3.573 8.543 7.447 1.00 84.75 89 ASP A N 1
ATOM 684 C CA . ASP A 1 89 ? 4.471 7.413 7.663 1.00 84.75 89 ASP A CA 1
ATOM 685 C C . ASP A 1 89 ? 5.668 7.534 6.715 1.00 84.75 89 ASP A C 1
ATOM 687 O O . ASP A 1 89 ? 5.543 7.704 5.499 1.00 84.75 89 ASP A O 1
ATOM 691 N N . ARG A 1 90 ? 6.862 7.455 7.294 1.00 87.62 90 ARG A N 1
ATOM 692 C CA . ARG A 1 90 ? 8.121 7.525 6.555 1.00 87.62 90 ARG A CA 1
ATOM 693 C C . ARG A 1 90 ? 8.489 6.196 5.902 1.00 87.62 90 ARG A C 1
ATOM 695 O O . ARG A 1 90 ? 9.392 6.181 5.071 1.00 87.62 90 ARG A O 1
ATOM 702 N N . SER A 1 91 ? 7.836 5.104 6.275 1.00 88.50 91 SER A N 1
ATOM 703 C CA . SER A 1 91 ? 7.966 3.785 5.662 1.00 88.50 91 SER A CA 1
ATOM 704 C C . SER A 1 91 ? 6.892 3.571 4.582 1.00 88.50 91 SER A C 1
ATOM 706 O O . SER A 1 91 ? 6.017 4.418 4.398 1.00 88.50 91 SER A O 1
ATOM 708 N N . PRO A 1 92 ? 6.921 2.450 3.840 1.00 87.25 92 PRO A N 1
ATOM 709 C CA . PRO A 1 92 ? 5.814 2.046 2.969 1.00 87.25 92 PRO A CA 1
ATOM 710 C C . PRO A 1 92 ? 4.544 1.629 3.733 1.00 87.25 92 PRO A C 1
ATOM 712 O O . PRO A 1 92 ? 3.531 1.347 3.091 1.00 87.25 92 PRO A O 1
A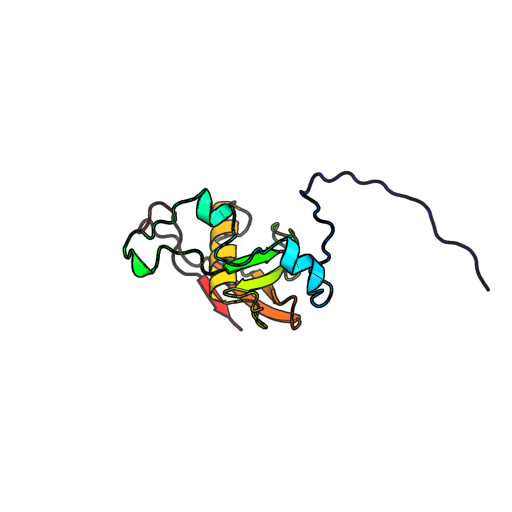TOM 715 N N . THR A 1 93 ? 4.606 1.583 5.072 1.00 89.50 93 THR A N 1
ATOM 716 C CA . THR A 1 93 ? 3.551 1.181 6.014 1.00 89.50 93 THR A CA 1
ATOM 717 C C . THR A 1 93 ? 3.186 -0.296 5.904 1.00 89.50 93 THR A C 1
ATOM 719 O O . THR A 1 93 ? 2.424 -0.687 5.028 1.00 89.50 93 THR A O 1
ATOM 722 N N . GLY A 1 94 ? 3.670 -1.141 6.820 1.00 89.62 94 GLY A N 1
ATOM 723 C CA . GLY A 1 94 ? 3.466 -2.600 6.755 1.00 89.62 94 GLY A CA 1
ATOM 724 C C . GLY A 1 94 ? 1.994 -3.041 6.687 1.00 89.62 94 GLY A C 1
ATOM 725 O O . GLY A 1 94 ? 1.628 -3.876 5.855 1.00 89.62 94 GLY A O 1
ATOM 726 N N . SER A 1 95 ? 1.119 -2.432 7.492 1.00 89.06 95 SER A N 1
ATOM 727 C CA . SER A 1 95 ? -0.333 -2.666 7.420 1.00 89.06 95 SER A CA 1
ATOM 728 C C . SER A 1 95 ? -0.924 -2.201 6.084 1.00 89.06 95 SER A C 1
ATOM 730 O O . SER A 1 95 ? -1.753 -2.893 5.499 1.00 89.06 95 SER A O 1
ATOM 732 N N . GLY A 1 96 ? -0.441 -1.077 5.553 1.00 90.56 96 GLY A N 1
ATOM 733 C CA . GLY A 1 96 ? -0.825 -0.559 4.244 1.00 90.56 96 GLY A CA 1
ATOM 734 C C . GLY A 1 96 ? -0.380 -1.443 3.081 1.00 90.56 96 GLY A C 1
ATOM 735 O O . GLY A 1 96 ? -1.163 -1.700 2.170 1.00 90.56 96 GLY A O 1
ATOM 736 N N . VAL A 1 97 ? 0.843 -1.977 3.131 1.00 93.06 97 VAL A N 1
ATOM 737 C CA . VAL A 1 97 ? 1.340 -2.972 2.171 1.00 93.06 97 VAL A CA 1
ATOM 738 C C . VAL A 1 97 ? 0.475 -4.227 2.217 1.00 93.06 97 VAL A C 1
ATOM 740 O O . VAL A 1 97 ? 0.012 -4.679 1.175 1.00 93.06 97 VAL A O 1
ATOM 743 N N . THR A 1 98 ? 0.185 -4.745 3.413 1.00 91.94 98 THR A N 1
ATOM 744 C CA . THR A 1 98 ? -0.698 -5.909 3.599 1.00 91.94 98 THR A CA 1
ATOM 745 C C . THR A 1 98 ? -2.080 -5.668 2.989 1.00 91.94 98 THR A C 1
ATOM 747 O O . THR A 1 98 ? -2.568 -6.490 2.214 1.00 91.94 98 THR A O 1
ATOM 750 N N . ALA A 1 99 ? -2.690 -4.513 3.269 1.00 90.12 99 ALA A N 1
ATOM 751 C CA . ALA A 1 99 ? -3.991 -4.147 2.714 1.00 90.12 99 ALA A CA 1
ATOM 752 C C . ALA A 1 99 ? -3.960 -4.034 1.179 1.00 90.12 99 ALA A C 1
ATOM 754 O O . ALA A 1 99 ? -4.869 -4.520 0.503 1.00 90.12 99 ALA A O 1
ATOM 755 N N . ARG A 1 100 ? -2.900 -3.445 0.606 1.00 92.56 100 ARG A N 1
ATOM 756 C CA . ARG A 1 100 ? -2.742 -3.341 -0.854 1.00 92.56 100 ARG A CA 1
ATOM 757 C C . ARG A 1 100 ? -2.513 -4.693 -1.520 1.00 92.56 100 ARG A C 1
ATOM 759 O O . ARG A 1 100 ? -3.101 -4.930 -2.570 1.00 92.56 100 ARG A O 1
ATOM 766 N N . VAL A 1 101 ? -1.715 -5.581 -0.926 1.00 93.38 101 VAL A N 1
ATOM 767 C CA . VAL A 1 101 ? -1.537 -6.958 -1.416 1.00 93.38 101 VAL A CA 1
ATOM 768 C C . VAL A 1 101 ? -2.878 -7.687 -1.427 1.00 93.38 101 VAL A C 1
ATOM 770 O O . VAL A 1 101 ? -3.229 -8.288 -2.440 1.00 93.38 101 VAL A O 1
ATOM 773 N N . ALA A 1 102 ? -3.665 -7.566 -0.353 1.00 90.44 102 ALA A N 1
ATOM 774 C CA . ALA A 1 102 ? -4.989 -8.173 -0.281 1.00 90.44 102 ALA A CA 1
ATOM 775 C C . ALA A 1 102 ? -5.941 -7.660 -1.365 1.00 90.44 102 ALA A C 1
ATOM 777 O O . ALA A 1 102 ? -6.565 -8.448 -2.078 1.00 90.44 102 ALA A O 1
ATOM 778 N N . LEU A 1 103 ? -5.996 -6.339 -1.542 1.00 90.31 103 LEU A N 1
ATOM 779 C CA . LEU A 1 103 ? -6.829 -5.706 -2.557 1.00 90.31 103 LEU A CA 1
ATOM 780 C C . LEU A 1 103 ? -6.412 -6.099 -3.981 1.00 90.31 103 LEU A C 1
ATOM 782 O O . LEU A 1 103 ? -7.266 -6.397 -4.814 1.00 90.31 103 LEU A O 1
ATOM 786 N N . GLN A 1 104 ? -5.112 -6.088 -4.278 1.00 92.88 104 GLN A N 1
ATOM 787 C CA . GLN A 1 104 ? -4.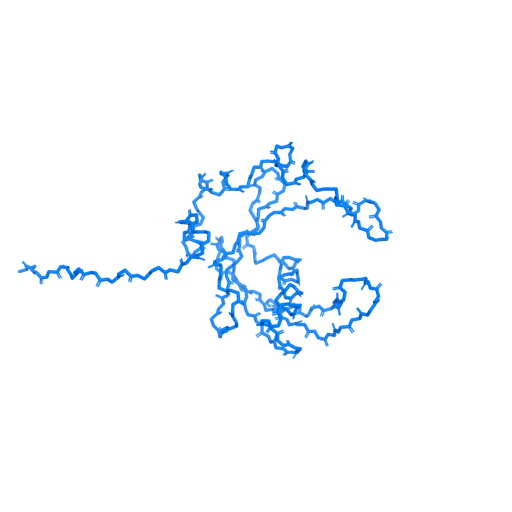599 -6.438 -5.603 1.00 92.88 104 GLN A CA 1
ATOM 788 C C . GLN A 1 104 ? -4.806 -7.920 -5.915 1.00 92.88 104 GLN A C 1
ATOM 790 O O . GLN A 1 104 ? -5.189 -8.239 -7.038 1.00 92.88 104 GLN A O 1
ATOM 795 N N . TYR A 1 105 ? -4.635 -8.806 -4.929 1.00 92.06 105 TYR A N 1
ATOM 796 C CA . TYR A 1 105 ? -4.960 -10.222 -5.074 1.00 92.06 105 TYR A CA 1
ATOM 797 C C . TYR A 1 105 ? -6.441 -10.429 -5.399 1.00 92.06 105 TYR A C 1
ATOM 799 O O . TYR A 1 105 ? -6.773 -11.069 -6.394 1.00 92.06 105 TYR A O 1
ATOM 807 N N . HIS A 1 106 ? -7.339 -9.814 -4.621 1.00 89.00 106 HIS A N 1
ATOM 808 C CA . HIS A 1 106 ? -8.783 -9.922 -4.841 1.00 89.00 106 HIS A CA 1
ATOM 809 C C . HIS A 1 106 ? -9.214 -9.397 -6.222 1.00 89.00 106 HIS A C 1
ATOM 811 O O . HIS A 1 106 ? -10.136 -9.927 -6.835 1.00 89.00 106 HIS A O 1
ATOM 817 N N . LYS A 1 107 ? -8.516 -8.383 -6.749 1.00 90.56 107 LYS A N 1
ATOM 818 C CA . LYS A 1 107 ? -8.729 -7.846 -8.103 1.00 90.56 107 LYS A CA 1
ATOM 819 C C . LYS A 1 107 ? -8.067 -8.668 -9.221 1.00 90.56 107 LYS A C 1
ATOM 821 O O . LYS A 1 107 ? -8.176 -8.280 -10.381 1.00 90.56 107 LYS A O 1
ATOM 826 N N . GLY A 1 108 ? -7.350 -9.748 -8.906 1.00 92.25 108 GLY A N 1
ATOM 827 C CA . GLY A 1 108 ? -6.590 -10.535 -9.884 1.00 92.25 108 GLY A CA 1
ATOM 828 C C . GLY A 1 108 ? -5.365 -9.813 -10.461 1.00 92.25 108 GLY A C 1
ATOM 829 O O . GLY A 1 108 ? -4.857 -10.208 -11.505 1.00 92.25 108 GLY A O 1
ATOM 830 N N . LEU A 1 109 ? -4.893 -8.749 -9.802 1.00 94.06 109 LEU A N 1
ATOM 831 C CA . LEU A 1 109 ? -3.731 -7.950 -10.215 1.00 94.06 109 LEU A CA 1
ATOM 832 C C . LEU A 1 109 ? -2.410 -8.463 -9.626 1.00 94.06 109 LEU A C 1
ATOM 834 O O . LEU A 1 109 ? -1.346 -8.018 -10.048 1.00 94.06 109 LEU A O 1
ATOM 838 N N . LEU A 1 110 ? -2.475 -9.365 -8.644 1.00 93.06 110 LEU A N 1
ATOM 839 C CA . LEU A 1 110 ? -1.328 -10.013 -8.013 1.00 93.06 110 LEU A CA 1
ATOM 840 C C . LEU A 1 110 ? -1.676 -11.478 -7.712 1.00 93.06 110 LEU A C 1
ATOM 842 O O . LEU A 1 110 ? -2.733 -11.758 -7.155 1.00 93.06 110 LEU A O 1
ATOM 846 N N . GLY A 1 111 ? -0.807 -12.414 -8.082 1.00 93.44 111 GLY A N 1
ATOM 847 C CA . GLY A 1 111 ? -0.985 -13.845 -7.838 1.00 93.44 111 GLY A CA 1
ATOM 848 C C . GLY A 1 111 ? -0.574 -14.295 -6.431 1.00 93.44 111 GLY A C 1
ATOM 849 O O . GLY A 1 111 ? 0.131 -13.597 -5.702 1.00 93.44 111 GLY A O 1
ATOM 850 N N . LEU A 1 112 ? -0.978 -15.515 -6.062 1.00 92.88 112 LEU A N 1
ATOM 851 C CA . LEU A 1 112 ? -0.456 -16.199 -4.872 1.00 92.88 112 LEU A CA 1
ATOM 852 C C . LEU A 1 112 ? 1.059 -16.401 -5.001 1.00 92.88 112 LEU A C 1
ATOM 854 O O . LEU A 1 112 ? 1.556 -16.786 -6.057 1.00 92.88 112 LEU A O 1
ATOM 858 N N . ASN A 1 113 ? 1.777 -16.163 -3.907 1.00 93.62 113 ASN A N 1
ATOM 859 C CA . ASN A 1 113 ? 3.236 -16.193 -3.794 1.00 93.62 113 ASN A CA 1
ATOM 860 C C . ASN A 1 113 ? 3.971 -15.242 -4.756 1.00 93.62 113 ASN A C 1
ATOM 862 O O . ASN A 1 113 ? 5.192 -15.316 -4.871 1.00 93.62 113 ASN A O 1
ATOM 866 N N . GLN A 1 114 ? 3.256 -14.328 -5.419 1.00 94.44 114 GLN A N 1
ATOM 867 C CA . GLN A 1 114 ? 3.865 -13.305 -6.254 1.00 94.44 114 GLN A CA 1
ATOM 868 C C . GLN A 1 114 ? 4.285 -12.122 -5.381 1.00 94.44 114 GLN A C 1
ATOM 870 O O . GLN A 1 114 ? 3.452 -11.453 -4.766 1.00 94.44 114 GLN A O 1
ATOM 875 N N . THR A 1 115 ? 5.590 -11.874 -5.316 1.00 95.12 115 THR A N 1
ATOM 876 C CA . THR A 1 115 ? 6.159 -10.761 -4.552 1.00 95.12 115 THR A CA 1
ATOM 877 C C . THR A 1 115 ? 6.041 -9.457 -5.322 1.00 95.12 115 THR A C 1
ATOM 879 O O . THR A 1 115 ? 6.365 -9.389 -6.508 1.00 95.12 115 THR A O 1
ATOM 882 N N . ARG A 1 116 ? 5.624 -8.404 -4.619 1.00 95.12 116 ARG A N 1
ATOM 883 C CA . ARG A 1 116 ? 5.564 -7.036 -5.126 1.00 95.12 116 ARG A CA 1
ATOM 884 C C . ARG A 1 116 ? 6.300 -6.076 -4.200 1.00 95.12 116 ARG A C 1
ATOM 886 O O . ARG A 1 116 ? 6.196 -6.189 -2.979 1.00 95.12 116 ARG A O 1
ATOM 893 N N . ALA A 1 117 ? 7.016 -5.122 -4.788 1.00 96.19 117 ALA A N 1
ATOM 894 C CA . ALA A 1 117 ? 7.706 -4.062 -4.065 1.00 96.19 117 ALA A CA 1
ATOM 895 C C . ALA A 1 117 ? 6.821 -2.814 -3.897 1.00 96.19 117 ALA A C 1
ATOM 897 O O . ALA A 1 117 ? 6.139 -2.375 -4.826 1.00 96.19 117 ALA A O 1
ATOM 898 N N . PHE A 1 118 ? 6.880 -2.223 -2.707 1.00 94.12 118 PHE A N 1
ATOM 899 C CA . PHE A 1 118 ? 6.139 -1.035 -2.302 1.00 94.12 118 PHE A CA 1
ATOM 900 C C . PHE A 1 118 ? 7.110 -0.010 -1.734 1.00 94.12 118 PHE A C 1
ATOM 902 O O . PHE A 1 118 ? 7.811 -0.279 -0.759 1.00 94.12 118 PHE A O 1
ATOM 909 N N . ARG A 1 119 ? 7.156 1.169 -2.344 1.00 94.06 119 ARG A N 1
ATOM 910 C CA . ARG A 1 119 ? 8.069 2.256 -1.995 1.00 94.06 119 ARG A CA 1
ATOM 911 C C . ARG A 1 119 ? 7.351 3.327 -1.184 1.00 94.06 119 ARG A C 1
ATOM 913 O O . ARG A 1 119 ? 6.239 3.716 -1.523 1.00 94.06 119 ARG A O 1
ATOM 920 N N . SER A 1 120 ? 8.011 3.872 -0.170 1.00 90.38 120 SER A N 1
ATOM 921 C CA . SER A 1 120 ? 7.565 5.086 0.510 1.00 90.38 120 SER A CA 1
ATOM 922 C C . SER A 1 120 ? 7.808 6.314 -0.366 1.00 90.38 120 SER A C 1
ATOM 924 O O . SER A 1 120 ? 8.947 6.578 -0.749 1.00 90.38 120 SER A O 1
ATOM 926 N N . SER A 1 121 ? 6.773 7.112 -0.622 1.00 86.81 121 SER A N 1
ATOM 927 C CA . SER A 1 121 ? 6.920 8.433 -1.258 1.00 86.81 121 SER A CA 1
ATOM 928 C C . SER A 1 121 ? 7.716 9.413 -0.378 1.00 86.81 121 SER A C 1
ATOM 930 O O . SER A 1 121 ? 8.435 10.275 -0.878 1.00 86.81 121 SER A O 1
ATOM 932 N N . ALA A 1 122 ? 7.644 9.256 0.949 1.00 84.50 122 ALA A N 1
ATOM 933 C CA . ALA A 1 122 ? 8.280 10.167 1.897 1.00 84.50 122 ALA A CA 1
ATOM 934 C C . ALA A 1 122 ? 9.803 9.982 2.001 1.00 84.50 122 ALA A C 1
ATOM 936 O O . ALA A 1 122 ? 10.524 10.947 2.250 1.00 84.50 122 ALA A O 1
ATOM 937 N N . THR A 1 123 ? 10.308 8.751 1.859 1.00 86.44 123 THR A N 1
ATOM 938 C CA . THR A 1 123 ? 11.743 8.452 2.061 1.00 86.44 123 THR A CA 1
ATOM 939 C C . THR A 1 123 ? 12.388 7.613 0.967 1.00 86.44 123 THR A C 1
ATOM 941 O O . THR A 1 123 ? 13.608 7.479 0.949 1.00 86.44 123 THR A O 1
ATOM 944 N N . GLY A 1 124 ? 11.603 7.005 0.081 1.00 87.75 124 GLY A N 1
ATOM 945 C CA . GLY A 1 124 ? 12.096 6.051 -0.906 1.00 87.75 124 GLY A CA 1
ATOM 946 C C . GLY A 1 124 ? 12.420 4.658 -0.356 1.00 87.75 124 GLY A C 1
ATOM 947 O O . GLY A 1 124 ? 12.823 3.811 -1.152 1.00 87.75 124 GLY A O 1
ATOM 948 N N . SER A 1 125 ? 12.236 4.401 0.948 1.00 91.62 125 SER A N 1
ATOM 949 C CA . SER A 1 125 ? 12.357 3.054 1.538 1.00 91.62 125 SER A CA 1
ATOM 950 C C . SER A 1 125 ? 11.406 2.063 0.863 1.00 91.62 125 SER A C 1
ATOM 952 O O . SER A 1 125 ? 10.370 2.468 0.337 1.00 91.62 125 SER A O 1
ATOM 954 N N . VAL A 1 126 ? 11.757 0.775 0.846 1.00 94.56 126 VAL A N 1
ATOM 955 C CA . VAL A 1 126 ? 11.005 -0.256 0.118 1.00 94.56 126 VAL A CA 1
ATOM 956 C C . VAL A 1 126 ? 10.701 -1.428 1.033 1.00 94.56 126 VAL A C 1
ATOM 958 O O . VAL A 1 126 ? 11.597 -1.934 1.691 1.00 94.56 126 VAL A O 1
ATOM 961 N N . PHE A 1 127 ? 9.448 -1.870 1.020 1.00 95.62 127 PHE A N 1
ATOM 962 C CA . PHE A 1 127 ? 8.998 -3.135 1.584 1.00 95.62 127 PHE A CA 1
ATOM 963 C C . PHE A 1 127 ? 8.536 -4.034 0.448 1.00 95.62 127 PHE A C 1
ATOM 965 O O . PHE A 1 127 ? 8.084 -3.567 -0.598 1.00 95.62 127 PHE A O 1
ATOM 972 N N . THR A 1 128 ? 8.610 -5.335 0.669 1.00 95.50 128 THR A N 1
ATOM 973 C CA . THR A 1 128 ? 8.048 -6.342 -0.225 1.00 95.50 128 THR A CA 1
ATOM 974 C C . THR A 1 128 ? 6.881 -7.037 0.451 1.00 95.50 128 THR A C 1
ATOM 976 O O . THR A 1 128 ? 6.867 -7.201 1.670 1.00 95.50 128 THR A O 1
ATOM 979 N N . GLY A 1 129 ? 5.886 -7.413 -0.346 1.00 93.38 129 GLY A N 1
ATOM 980 C CA . GLY A 1 129 ? 4.705 -8.126 0.114 1.00 93.38 129 GLY A CA 1
ATOM 981 C C . GLY A 1 129 ? 4.264 -9.174 -0.898 1.00 93.38 129 GLY A C 1
ATOM 982 O O . GLY A 1 129 ? 4.319 -8.930 -2.104 1.00 93.38 129 GLY A O 1
ATOM 983 N N . SER A 1 130 ? 3.806 -10.326 -0.415 1.00 94.12 130 SER A N 1
ATOM 984 C CA . SER A 1 130 ? 3.153 -11.352 -1.232 1.00 94.12 130 SER A CA 1
ATOM 985 C C . SER A 1 130 ? 1.975 -11.967 -0.484 1.00 94.12 130 SER A C 1
ATOM 987 O O . SER A 1 130 ? 2.024 -12.144 0.735 1.00 94.12 130 SER A O 1
ATOM 989 N N . ALA A 1 131 ? 0.905 -12.289 -1.213 1.00 92.00 131 ALA A N 1
ATOM 990 C CA . ALA A 1 131 ? -0.193 -13.086 -0.679 1.00 92.00 131 ALA A CA 1
ATOM 991 C C . ALA A 1 131 ? 0.270 -14.543 -0.619 1.00 92.00 131 ALA A C 1
ATOM 993 O O . ALA A 1 131 ? 0.611 -15.100 -1.659 1.00 92.00 131 ALA A O 1
ATOM 994 N N . VAL A 1 132 ? 0.295 -15.169 0.559 1.00 91.81 132 VAL A N 1
ATOM 995 C CA . VAL A 1 132 ? 0.794 -16.556 0.694 1.00 91.81 132 VAL A CA 1
ATOM 996 C C . VAL A 1 132 ? -0.314 -17.584 0.885 1.00 91.81 132 VAL A C 1
ATOM 998 O O . VAL A 1 132 ? -0.120 -18.768 0.611 1.00 91.81 132 VAL A O 1
ATOM 1001 N N . ARG A 1 133 ? -1.491 -17.150 1.341 1.00 86.38 133 ARG A N 1
ATOM 1002 C CA . ARG A 1 133 ? -2.642 -18.022 1.564 1.00 86.38 133 ARG A CA 1
ATOM 1003 C C . ARG A 1 133 ? -3.952 -17.242 1.475 1.00 86.38 133 ARG A C 1
ATOM 1005 O O . ARG A 1 133 ? -4.024 -16.076 1.844 1.00 86.38 133 ARG A O 1
ATOM 1012 N N . VAL A 1 134 ? -4.994 -17.935 1.027 1.00 81.69 134 VAL A N 1
ATOM 1013 C CA . VAL A 1 134 ? -6.392 -17.511 1.138 1.00 81.69 134 VAL A CA 1
ATOM 1014 C C . VAL A 1 134 ? -7.049 -18.315 2.255 1.00 81.69 134 VAL A C 1
ATOM 1016 O O . VAL A 1 134 ? -6.833 -19.527 2.359 1.00 81.69 134 VAL A O 1
ATOM 1019 N N . SER A 1 135 ? -7.816 -17.650 3.112 1.00 73.94 135 SER A N 1
ATOM 1020 C CA . SER A 1 135 ? -8.661 -18.307 4.106 1.00 73.94 135 SER A CA 1
ATOM 1021 C C . SER A 1 135 ? -10.075 -17.748 4.027 1.00 73.94 135 SER A C 1
ATOM 1023 O O . SER A 1 135 ? -10.269 -16.545 3.866 1.00 73.94 135 SER A O 1
ATOM 1025 N N . ASP A 1 136 ? -11.053 -18.630 4.214 1.00 63.78 136 ASP A N 1
ATOM 1026 C CA . ASP A 1 136 ? -12.474 -18.273 4.295 1.00 63.78 136 ASP A CA 1
ATOM 1027 C C . ASP A 1 136 ? -12.879 -17.833 5.712 1.00 63.78 136 ASP A C 1
ATOM 1029 O O . ASP A 1 136 ? -14.060 -17.760 6.038 1.00 63.78 136 ASP A O 1
ATOM 1033 N N . ALA A 1 137 ? -11.901 -17.553 6.584 1.00 56.25 137 ALA A N 1
ATOM 1034 C CA . ALA A 1 137 ? -12.144 -17.158 7.971 1.00 56.25 137 ALA A CA 1
ATOM 1035 C C . ALA A 1 137 ? -12.910 -15.824 8.082 1.00 56.25 137 ALA A C 1
ATOM 1037 O O . ALA A 1 137 ? -13.486 -15.536 9.125 1.00 56.25 137 ALA A O 1
ATOM 1038 N N . PHE A 1 138 ? -12.961 -15.048 6.994 1.00 52.53 138 PHE A N 1
ATOM 1039 C CA . PHE A 1 138 ? -13.746 -13.827 6.867 1.00 52.53 138 PHE A CA 1
ATOM 1040 C C . PHE A 1 138 ? -14.454 -13.795 5.517 1.00 52.53 138 PHE A C 1
ATOM 1042 O O . PHE A 1 138 ? -13.909 -14.248 4.511 1.00 52.53 138 PHE A O 1
ATOM 1049 N N . SER A 1 139 ? -15.624 -13.158 5.461 1.00 47.72 139 SER A N 1
ATOM 1050 C CA . SER A 1 139 ? -16.395 -12.942 4.227 1.00 47.72 139 SER A CA 1
ATOM 1051 C C . SER A 1 139 ? -15.651 -12.148 3.133 1.00 47.72 139 SER A C 1
ATOM 1053 O O . SER A 1 139 ? -16.186 -11.983 2.041 1.00 47.72 139 SER A O 1
ATOM 1055 N N . SER A 1 140 ? -14.435 -11.654 3.406 1.00 50.88 140 SER A N 1
ATOM 1056 C CA . SER A 1 140 ? -13.558 -10.915 2.484 1.00 50.88 140 SER A CA 1
ATOM 1057 C C . SER A 1 140 ? -12.261 -11.646 2.071 1.00 50.88 140 SER A C 1
ATOM 1059 O O . SER A 1 140 ? -11.510 -11.108 1.260 1.00 50.88 140 SER A O 1
ATOM 1061 N N . GLY A 1 141 ? -12.010 -12.876 2.541 1.00 48.78 141 GLY A N 1
ATOM 1062 C CA . GLY A 1 141 ? -11.189 -13.861 1.816 1.00 48.78 141 GLY A CA 1
ATOM 1063 C C . GLY A 1 141 ? -9.689 -13.594 1.589 1.00 48.78 141 GLY A C 1
ATOM 1064 O O . GLY A 1 141 ? -9.176 -13.984 0.543 1.00 48.78 141 GLY A O 1
ATOM 1065 N N . LEU A 1 142 ? -8.931 -12.998 2.519 1.00 49.75 142 LEU A N 1
ATOM 1066 C CA . LEU A 1 142 ? -7.465 -13.163 2.507 1.00 49.75 142 LEU A CA 1
ATOM 1067 C C . LEU A 1 142 ? -6.863 -13.082 3.910 1.00 49.75 142 LEU A C 1
ATOM 1069 O O . LEU A 1 142 ? -7.116 -12.131 4.644 1.00 49.75 142 LEU A O 1
ATOM 1073 N N . GLN A 1 143 ? -5.995 -14.037 4.251 1.00 53.19 143 GLN A N 1
ATOM 1074 C CA . GLN A 1 143 ? -5.202 -13.972 5.471 1.00 53.19 143 GLN A CA 1
ATOM 1075 C C . GLN A 1 143 ? -3.775 -14.437 5.200 1.00 53.19 143 GLN A C 1
ATOM 1077 O O . GLN A 1 143 ? -3.541 -15.550 4.730 1.00 53.19 143 GLN A O 1
ATOM 1082 N N . MET A 1 144 ? -2.851 -13.562 5.601 1.00 55.56 144 MET A N 1
ATOM 1083 C CA . MET A 1 144 ? -1.392 -13.675 5.585 1.00 55.56 144 MET A CA 1
ATOM 1084 C C . MET A 1 144 ? -0.717 -13.080 4.340 1.00 55.56 144 MET A C 1
ATOM 1086 O O . MET A 1 144 ? -0.706 -13.655 3.250 1.00 55.56 144 MET A O 1
ATOM 1090 N N . CYS A 1 145 ? -0.110 -11.911 4.557 1.00 59.22 145 CYS A N 1
ATOM 1091 C CA . CYS A 1 145 ? 0.913 -11.334 3.695 1.00 59.22 145 CYS A CA 1
ATOM 1092 C C . CYS A 1 145 ? 2.266 -11.490 4.392 1.00 59.22 145 CYS A C 1
ATOM 1094 O O . CYS A 1 145 ? 2.391 -11.137 5.565 1.00 59.22 145 CYS A O 1
ATOM 1096 N N . CYS A 1 146 ? 3.273 -12.004 3.691 1.00 59.66 146 CYS A N 1
ATOM 1097 C CA . CYS A 1 146 ? 4.646 -11.960 4.190 1.00 59.66 146 CYS A CA 1
ATOM 1098 C C . CYS A 1 146 ? 5.230 -10.589 3.855 1.00 59.66 146 CYS A C 1
ATOM 1100 O O . CYS A 1 146 ? 5.281 -10.229 2.682 1.00 59.66 146 CYS A O 1
ATOM 1102 N N . LEU A 1 147 ? 5.646 -9.834 4.873 1.00 63.75 147 LEU A N 1
ATOM 1103 C CA . LEU A 1 147 ? 6.338 -8.559 4.698 1.00 63.75 147 LEU A CA 1
ATOM 1104 C C . LEU A 1 147 ? 7.839 -8.763 4.903 1.00 63.75 147 LEU A C 1
ATOM 1106 O O . LEU A 1 147 ? 8.254 -9.235 5.960 1.00 63.75 147 LEU A O 1
ATOM 1110 N N . GLY A 1 148 ? 8.637 -8.398 3.901 1.00 60.78 148 GLY A N 1
ATOM 1111 C CA . GLY A 1 148 ? 10.095 -8.304 4.004 1.00 60.78 148 GLY A CA 1
ATOM 1112 C C . GLY A 1 148 ? 10.532 -6.851 3.841 1.00 60.78 148 GLY A C 1
ATOM 1113 O O . GLY A 1 148 ? 10.085 -6.197 2.895 1.00 60.78 148 GLY A O 1
ATOM 1114 N N . GLY A 1 149 ? 11.362 -6.350 4.758 1.00 51.41 149 GLY A N 1
ATOM 1115 C CA . GLY A 1 149 ? 11.924 -4.994 4.736 1.00 51.41 149 GLY A CA 1
ATOM 1116 C C . GLY A 1 149 ? 13.438 -5.001 4.627 1.00 51.41 149 GLY A C 1
ATOM 1117 O O . GLY A 1 149 ? 14.044 -6.001 5.073 1.00 51.41 149 GLY A O 1
#

Secondary structure (DSSP, 8-state):
----PPP--------------TTSS--HHHHHHHS--TTT-HHHHH-----SS-GGG-S--EEEEE-S--S--SSPEEEEEEETTTEE-SS--HHHHHHHHHHHHHTTSS-BT--EEEEETTT--EEEEEE----TTSTT----EEEE-

Radius of gyration: 17.8 Å; chains: 1; bounding box: 44×45×50 Å

Organism: Oryctolagus cuniculus (NCBI:txid9986)